Protein AF-A0AAE1MRB7-F1 (afdb_monomer_lite)

Radius of gyration: 26.3 Å; chains: 1; bounding box: 58×50×65 Å

Structure (mmCIF, N/CA/C/O backbone):
data_AF-A0AAE1MRB7-F1
#
_entry.id   AF-A0AAE1MRB7-F1
#
loop_
_atom_site.group_PDB
_atom_site.id
_atom_site.type_symbol
_atom_site.label_atom_id
_atom_site.label_alt_id
_atom_site.label_comp_id
_atom_site.label_asym_id
_atom_site.label_entity_id
_atom_site.label_seq_id
_atom_site.pdbx_PDB_ins_code
_atom_site.Cartn_x
_atom_site.Cartn_y
_atom_site.Cartn_z
_atom_site.occupancy
_atom_site.B_iso_or_equiv
_atom_site.auth_seq_id
_atom_site.auth_comp_id
_atom_site.auth_asym_id
_atom_site.auth_atom_id
_atom_site.pdbx_PDB_model_num
ATOM 1 N N . MET A 1 1 ? -12.992 19.873 -30.597 1.00 39.72 1 MET A N 1
ATOM 2 C CA . MET A 1 1 ? -12.748 19.478 -29.191 1.00 39.72 1 MET A CA 1
ATOM 3 C C . MET A 1 1 ? -11.922 18.196 -29.178 1.00 39.72 1 MET A C 1
ATOM 5 O O . MET A 1 1 ? -12.324 17.204 -28.590 1.00 39.72 1 MET A O 1
ATOM 9 N N . ALA A 1 2 ? -10.810 18.197 -29.906 1.00 42.84 2 ALA A N 1
ATOM 10 C CA . ALA A 1 2 ? -9.938 17.049 -30.079 1.00 42.84 2 ALA A CA 1
ATOM 11 C C . ALA A 1 2 ? -8.528 17.509 -29.713 1.00 42.84 2 ALA A C 1
ATOM 13 O O . ALA A 1 2 ? -8.190 18.659 -29.991 1.00 42.84 2 ALA A O 1
ATOM 14 N N . ASP A 1 3 ? -7.771 16.599 -29.110 1.00 41.81 3 ASP A N 1
ATOM 15 C CA . ASP A 1 3 ? -6.321 16.666 -28.934 1.00 41.81 3 ASP A CA 1
ATOM 16 C C . ASP A 1 3 ? -5.765 17.356 -27.671 1.00 41.81 3 ASP A C 1
ATOM 18 O O . ASP A 1 3 ? -5.035 18.340 -27.712 1.00 41.81 3 ASP A O 1
ATOM 22 N N . LYS A 1 4 ? -6.113 16.810 -26.498 1.00 53.44 4 LYS A N 1
ATOM 23 C CA . LYS A 1 4 ? -5.268 16.897 -25.285 1.00 53.44 4 LYS A CA 1
ATOM 24 C C . LYS A 1 4 ? -4.815 15.525 -24.767 1.00 53.44 4 LYS A C 1
ATOM 26 O O . LYS A 1 4 ? -4.072 15.462 -23.794 1.00 53.44 4 LYS A O 1
ATOM 31 N N . ASP A 1 5 ? -5.273 14.449 -25.405 1.00 53.78 5 ASP A N 1
ATOM 32 C CA . ASP A 1 5 ? -4.966 13.069 -25.016 1.00 53.78 5 ASP A CA 1
ATOM 33 C C . ASP A 1 5 ? -3.682 12.544 -25.695 1.00 53.78 5 ASP A C 1
ATOM 35 O O . ASP A 1 5 ? -3.024 11.647 -25.168 1.00 53.78 5 ASP A O 1
ATOM 39 N N . GLU A 1 6 ? -3.266 13.109 -26.837 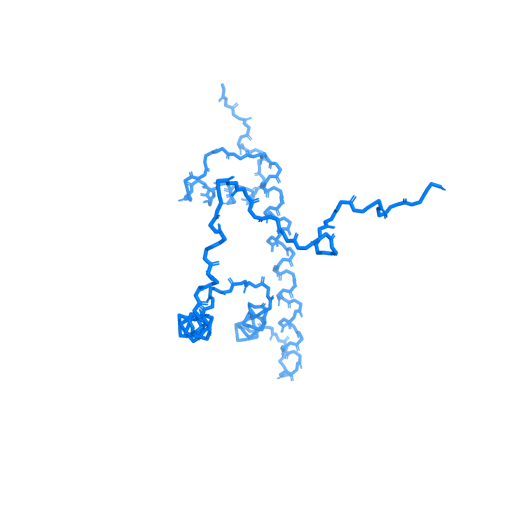1.00 58.00 6 GLU A N 1
ATOM 40 C CA . GLU A 1 6 ? -2.132 12.565 -27.601 1.00 58.00 6 GLU A CA 1
ATOM 41 C C . GLU A 1 6 ? -0.763 12.830 -26.950 1.00 58.00 6 GLU A C 1
ATOM 43 O O . GLU A 1 6 ? 0.091 11.944 -27.005 1.00 58.00 6 GLU A O 1
ATOM 48 N N . ASP A 1 7 ? -0.579 13.946 -26.233 1.00 73.56 7 ASP A N 1
ATOM 49 C CA . ASP A 1 7 ? 0.714 14.365 -25.647 1.00 73.56 7 ASP A CA 1
ATOM 50 C C . ASP A 1 7 ? 1.065 13.727 -24.285 1.00 73.56 7 ASP A C 1
ATOM 52 O O . ASP A 1 7 ? 2.123 13.991 -23.707 1.00 73.56 7 ASP A O 1
ATOM 56 N N . LEU A 1 8 ? 0.197 12.880 -23.724 1.00 80.25 8 LEU A N 1
ATOM 57 C CA . LEU A 1 8 ? 0.477 12.238 -22.436 1.00 80.25 8 LEU A CA 1
ATOM 58 C C . LEU A 1 8 ? 1.514 11.105 -22.591 1.00 80.25 8 LEU A C 1
ATOM 60 O O . LEU A 1 8 ? 1.408 10.286 -23.512 1.00 80.25 8 LEU A O 1
ATOM 64 N N . PRO A 1 9 ? 2.498 10.986 -21.675 1.00 89.50 9 PRO A N 1
ATOM 65 C CA . PRO A 1 9 ? 3.461 9.892 -21.711 1.00 89.50 9 PRO A CA 1
ATOM 66 C C . PRO A 1 9 ? 2.754 8.542 -21.543 1.00 89.50 9 PRO A C 1
ATOM 68 O O . PRO A 1 9 ? 1.698 8.447 -20.913 1.00 89.50 9 PRO A O 1
ATOM 71 N N . ARG A 1 10 ? 3.359 7.473 -22.078 1.00 90.81 10 ARG A N 1
ATOM 72 C CA . ARG A 1 10 ? 2.776 6.117 -22.093 1.00 90.81 10 ARG A CA 1
ATOM 73 C C . ARG A 1 10 ? 2.225 5.693 -20.729 1.00 90.81 10 ARG A C 1
ATOM 75 O O . ARG A 1 10 ? 1.095 5.223 -20.655 1.00 90.81 10 ARG A O 1
ATOM 82 N N . ASP A 1 11 ? 2.989 5.895 -19.660 1.00 91.31 11 ASP A N 1
ATOM 83 C CA . ASP A 1 11 ? 2.591 5.447 -18.321 1.00 91.31 11 ASP A CA 1
ATOM 84 C C . ASP A 1 11 ? 1.419 6.254 -17.756 1.00 91.31 11 ASP A C 1
ATOM 86 O O . ASP A 1 11 ? 0.578 5.703 -17.048 1.00 91.31 11 ASP A O 1
ATOM 90 N N . ALA A 1 12 ? 1.305 7.538 -18.113 1.00 92.06 12 ALA A N 1
ATOM 91 C CA . ALA A 1 12 ? 0.148 8.351 -17.745 1.00 92.06 12 ALA A CA 1
ATOM 92 C C . ALA A 1 12 ? -1.132 7.811 -18.398 1.00 92.06 12 ALA A C 1
ATOM 94 O O . ALA A 1 12 ? -2.154 7.687 -17.721 1.00 92.06 12 ALA A O 1
ATOM 95 N N . LYS A 1 13 ? -1.058 7.401 -19.674 1.00 92.38 13 LYS A N 1
ATOM 96 C CA . LYS A 1 13 ? -2.176 6.760 -20.390 1.00 92.38 13 LYS A CA 1
ATOM 97 C C . LYS A 1 13 ? -2.583 5.427 -19.743 1.00 92.38 13 LYS A C 1
ATOM 99 O O . LYS A 1 13 ? -3.772 5.110 -19.677 1.00 92.38 13 LYS A O 1
ATOM 104 N N . ILE A 1 14 ? -1.622 4.660 -19.214 1.00 93.06 14 ILE A N 1
ATOM 105 C CA . ILE A 1 14 ? -1.895 3.420 -18.461 1.00 93.06 14 ILE A CA 1
ATOM 106 C C . ILE A 1 14 ? -2.635 3.734 -17.156 1.00 93.06 14 ILE A C 1
ATOM 108 O O . ILE A 1 14 ? -3.663 3.118 -16.882 1.00 93.06 14 ILE A O 1
ATOM 112 N N . VAL A 1 15 ? -2.161 4.709 -16.374 1.00 92.75 15 VAL A N 1
ATOM 113 C CA . VAL A 1 15 ? -2.817 5.120 -15.118 1.00 92.75 15 VAL A CA 1
ATOM 114 C C . VAL A 1 15 ? -4.237 5.632 -15.378 1.00 92.75 15 VAL A C 1
ATOM 116 O O . VAL A 1 15 ? -5.160 5.260 -14.661 1.00 92.75 15 VAL A O 1
ATOM 119 N N . GLN A 1 16 ? -4.451 6.418 -16.432 1.00 91.56 16 GLN A N 1
ATOM 120 C CA . GLN A 1 16 ? -5.782 6.884 -16.833 1.00 91.56 16 GLN A CA 1
ATOM 121 C C . GLN A 1 16 ? -6.708 5.727 -17.232 1.00 91.56 16 GLN A C 1
ATOM 123 O O . GLN A 1 16 ? -7.866 5.683 -16.819 1.00 91.56 16 GLN A O 1
ATOM 128 N N . SER A 1 17 ? -6.189 4.754 -17.984 1.00 92.19 17 SER A N 1
ATOM 129 C CA . SER A 1 17 ? -6.939 3.546 -18.343 1.00 92.19 17 SER A CA 1
ATOM 130 C C . SER A 1 17 ? -7.308 2.718 -17.107 1.00 92.19 17 SER A C 1
ATOM 132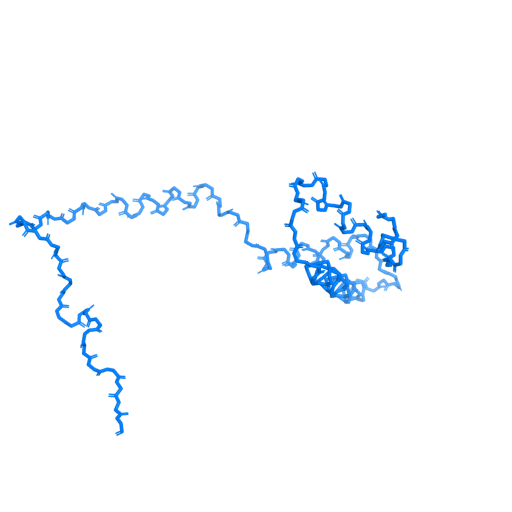 O O . SER A 1 17 ? -8.423 2.202 -17.022 1.00 92.19 17 SER A O 1
ATOM 134 N N . LEU A 1 18 ? -6.409 2.638 -16.119 1.00 93.69 18 LEU A N 1
ATOM 135 C CA . LEU A 1 18 ? -6.661 1.982 -14.837 1.00 93.69 18 LEU A CA 1
ATOM 136 C C . LEU A 1 18 ? -7.767 2.698 -14.049 1.00 93.69 18 LEU A C 1
ATOM 138 O O . LEU A 1 18 ? -8.720 2.045 -13.629 1.00 93.69 18 LEU A O 1
ATOM 142 N N . LEU A 1 19 ? -7.692 4.024 -13.902 1.00 92.88 19 LEU A N 1
ATOM 143 C CA . LEU A 1 19 ? -8.719 4.817 -13.212 1.00 92.88 19 LEU A CA 1
ATOM 144 C C . LEU A 1 19 ? -10.096 4.644 -13.864 1.00 92.88 19 LEU A C 1
ATOM 146 O O . LEU A 1 19 ? -11.078 4.369 -13.173 1.00 92.88 19 LEU A O 1
ATOM 150 N N . LYS A 1 20 ? -10.145 4.670 -15.200 1.00 93.06 20 LYS A N 1
ATOM 151 C CA . LYS A 1 20 ? -11.369 4.414 -15.964 1.00 93.06 20 LYS A CA 1
ATOM 152 C C . LYS A 1 20 ? -11.920 3.005 -15.728 1.00 93.06 20 LYS A C 1
ATOM 154 O O . LYS A 1 20 ? -13.125 2.843 -15.571 1.00 93.06 20 LYS A O 1
ATOM 159 N N . SER A 1 21 ? -11.058 1.987 -15.651 1.00 95.94 21 SER A N 1
ATOM 160 C CA . SER A 1 21 ? -11.481 0.606 -15.355 1.00 95.94 21 SER A CA 1
ATOM 161 C C . SER A 1 21 ? -12.057 0.433 -13.945 1.00 95.94 21 SER A C 1
ATOM 163 O O . SER A 1 21 ? -12.891 -0.440 -13.725 1.00 95.94 21 SER A O 1
ATOM 165 N N . MET A 1 22 ? -11.650 1.291 -13.004 1.00 94.31 22 MET A N 1
ATOM 166 C CA . MET A 1 22 ? -12.174 1.332 -11.638 1.00 94.31 22 MET A CA 1
ATOM 167 C C . MET A 1 22 ? -13.441 2.195 -11.505 1.00 94.31 22 MET A C 1
ATOM 169 O O . MET A 1 22 ? -13.953 2.345 -10.398 1.00 94.31 22 MET A O 1
ATOM 173 N N . GLY A 1 23 ? -13.948 2.762 -12.606 1.00 93.81 23 GLY A N 1
ATOM 174 C CA . GLY A 1 23 ? -15.125 3.635 -12.607 1.00 93.81 23 GLY A CA 1
ATOM 175 C C . GLY A 1 23 ? -14.859 5.048 -12.079 1.00 93.81 23 GLY A C 1
ATOM 176 O O . GLY A 1 23 ? -15.799 5.739 -11.697 1.00 93.81 23 GLY A O 1
ATOM 177 N N . VAL A 1 24 ? -13.595 5.483 -12.027 1.00 93.38 24 VAL A N 1
ATOM 178 C CA . VAL A 1 24 ? -13.224 6.841 -11.611 1.00 93.38 24 VAL A CA 1
ATOM 179 C C . VAL A 1 24 ? -13.122 7.723 -12.852 1.00 93.38 24 VAL A C 1
ATOM 181 O O . VAL A 1 24 ? -12.138 7.657 -13.590 1.00 93.38 24 VAL A O 1
ATOM 184 N N . GLU A 1 25 ? -14.151 8.535 -13.086 1.00 87.94 25 GLU A N 1
ATOM 185 C CA . GLU A 1 25 ? -14.236 9.424 -14.255 1.00 87.94 25 GLU A CA 1
ATOM 186 C C . GLU A 1 25 ? -13.720 10.840 -13.959 1.00 87.94 25 GLU A C 1
ATOM 188 O O . GLU A 1 25 ? -13.075 11.444 -14.814 1.00 87.94 25 GLU A O 1
ATOM 193 N N . ASP A 1 26 ? -13.911 11.323 -12.726 1.00 91.69 26 ASP A N 1
ATOM 194 C CA . ASP A 1 26 ? -13.505 12.662 -12.294 1.00 91.69 26 ASP A CA 1
ATOM 195 C C . ASP A 1 26 ? -12.335 12.607 -11.306 1.00 91.69 26 ASP A C 1
ATOM 197 O O . ASP A 1 26 ? -12.450 12.104 -10.185 1.00 91.69 26 ASP A O 1
ATOM 201 N N . TYR A 1 27 ? -11.193 13.165 -11.704 1.00 91.12 27 TYR A N 1
ATOM 202 C CA . TYR A 1 27 ? -10.020 13.315 -10.847 1.00 91.12 27 TYR A CA 1
ATOM 203 C C . TYR A 1 27 ? -9.210 14.559 -11.225 1.00 91.12 27 TYR A C 1
ATOM 205 O O . TYR A 1 27 ? -9.205 15.017 -12.367 1.00 91.12 27 TYR A O 1
ATOM 213 N N . GLU A 1 28 ? -8.481 15.112 -10.255 1.00 92.50 28 GLU A N 1
ATOM 214 C CA . GLU A 1 28 ? -7.539 16.201 -10.514 1.00 92.50 28 GLU A CA 1
ATOM 215 C C . GLU A 1 28 ? -6.390 15.695 -11.412 1.00 92.50 28 GLU A C 1
ATOM 217 O O . GLU A 1 28 ? -5.825 14.640 -11.114 1.00 92.50 28 GLU A O 1
ATOM 222 N N . PRO A 1 29 ? -5.950 16.437 -12.446 1.00 85.69 29 PRO A N 1
ATOM 223 C CA . PRO A 1 29 ? -4.830 16.020 -13.300 1.00 85.69 29 PRO A CA 1
ATOM 224 C C . PRO A 1 29 ? -3.550 15.657 -12.524 1.00 85.69 29 PRO A C 1
ATOM 226 O O . PRO A 1 29 ? -2.823 14.734 -12.896 1.00 85.69 29 PRO A O 1
ATOM 229 N N . CYS A 1 30 ? -3.304 16.323 -11.390 1.00 89.50 30 CYS A N 1
ATOM 230 C CA . CYS A 1 30 ? -2.186 16.037 -10.491 1.00 89.50 30 CYS A CA 1
ATOM 231 C C . CYS A 1 30 ? -2.226 14.623 -9.887 1.00 89.50 30 CYS A C 1
ATOM 233 O O . CYS A 1 30 ? -1.187 14.118 -9.458 1.00 89.50 30 CYS A O 1
ATOM 235 N N . ALA A 1 31 ? -3.391 13.969 -9.836 1.00 91.81 31 ALA A N 1
ATOM 236 C CA . ALA A 1 31 ? -3.527 12.603 -9.340 1.00 91.81 31 ALA A CA 1
ATOM 237 C C . ALA A 1 31 ? -2.709 11.623 -10.187 1.00 91.81 31 ALA A C 1
ATOM 239 O O . ALA A 1 31 ? -1.969 10.821 -9.621 1.00 91.81 31 ALA A O 1
ATOM 240 N N . ILE A 1 32 ? -2.746 11.745 -11.521 1.00 92.38 32 ILE A N 1
ATOM 241 C CA . ILE A 1 32 ? -1.947 10.900 -12.424 1.00 92.38 32 ILE A CA 1
ATOM 242 C C . ILE A 1 32 ? -0.457 11.054 -12.103 1.00 92.38 32 ILE A C 1
ATOM 244 O O . ILE A 1 32 ? 0.252 10.064 -11.948 1.00 92.38 32 ILE A O 1
ATOM 248 N N . HIS A 1 33 ? 0.015 12.292 -11.937 1.00 92.25 33 HIS A N 1
ATOM 249 C CA . HIS A 1 33 ? 1.414 12.548 -11.599 1.00 92.25 33 HIS A CA 1
ATOM 250 C C . HIS A 1 33 ? 1.804 11.929 -10.247 1.00 92.25 33 HIS A C 1
ATOM 252 O O . HIS A 1 33 ? 2.838 11.271 -10.145 1.00 92.25 33 HIS A O 1
ATOM 258 N N . LYS A 1 34 ? 0.953 12.065 -9.221 1.00 94.62 34 LYS A N 1
ATOM 259 C CA . LYS A 1 34 ? 1.168 11.447 -7.902 1.00 94.62 34 LYS A CA 1
ATOM 260 C C . LYS A 1 34 ? 1.214 9.917 -7.988 1.00 94.62 34 LYS A C 1
ATOM 262 O O . LYS A 1 34 ? 2.075 9.311 -7.355 1.00 94.62 34 LYS A O 1
ATOM 267 N N . PHE A 1 35 ? 0.345 9.303 -8.793 1.00 93.62 35 PHE A N 1
ATOM 268 C CA . PHE A 1 35 ? 0.363 7.860 -9.048 1.00 93.62 35 PHE A CA 1
ATOM 269 C C . PHE A 1 35 ? 1.660 7.413 -9.717 1.00 93.62 35 PHE A C 1
ATOM 271 O O . PHE A 1 35 ? 2.253 6.431 -9.278 1.00 93.62 35 PHE A O 1
ATOM 278 N N . LEU A 1 36 ? 2.133 8.145 -10.727 1.00 93.62 36 LEU A N 1
ATOM 279 C CA . LEU A 1 36 ? 3.402 7.840 -11.385 1.00 93.62 36 LEU A CA 1
ATOM 280 C C . LEU A 1 36 ? 4.571 7.929 -10.402 1.00 93.62 36 LEU A C 1
ATOM 282 O O . LEU A 1 36 ? 5.344 6.982 -10.295 1.00 93.62 36 LEU A O 1
ATOM 286 N N . VAL A 1 37 ? 4.672 9.015 -9.630 1.00 94.88 37 VAL A N 1
ATOM 287 C CA . VAL A 1 37 ? 5.724 9.173 -8.611 1.00 94.88 37 VAL A CA 1
ATOM 288 C C . VAL A 1 37 ? 5.684 8.026 -7.601 1.00 94.88 37 VAL A C 1
ATOM 290 O O . VAL A 1 37 ? 6.726 7.458 -7.275 1.00 94.88 37 VAL A O 1
ATOM 293 N N . LEU A 1 38 ? 4.492 7.65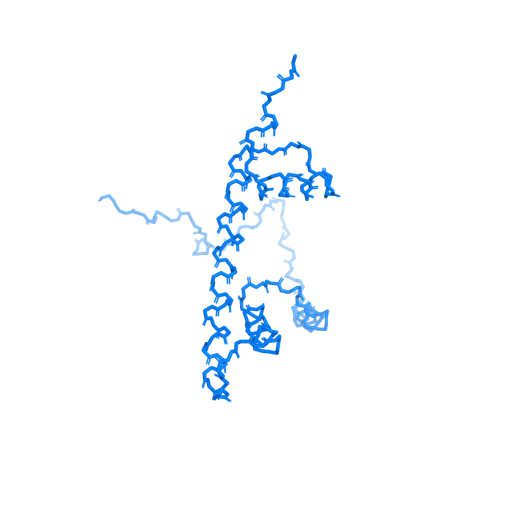7 -7.128 1.00 93.62 38 LEU A N 1
ATOM 294 C CA . LEU A 1 38 ? 4.317 6.544 -6.201 1.00 93.62 38 LEU A CA 1
ATOM 295 C C . LEU A 1 38 ? 4.770 5.218 -6.820 1.00 93.62 38 LEU A C 1
ATOM 297 O O . LEU A 1 38 ? 5.503 4.472 -6.174 1.00 93.62 38 LEU A O 1
ATOM 301 N N . TRP A 1 39 ? 4.354 4.935 -8.053 1.00 93.69 39 TRP A N 1
ATOM 302 C CA . TRP A 1 39 ? 4.678 3.693 -8.746 1.00 93.69 39 TRP A CA 1
ATOM 303 C C . TRP A 1 39 ? 6.184 3.558 -8.968 1.00 93.69 39 TRP A C 1
ATOM 305 O O . TRP A 1 39 ? 6.777 2.556 -8.564 1.00 93.69 39 TRP A O 1
ATOM 315 N N . TYR A 1 40 ? 6.819 4.590 -9.523 1.00 95.44 40 TYR A N 1
ATOM 316 C CA . TYR A 1 40 ? 8.258 4.597 -9.760 1.00 95.44 40 TYR A CA 1
ATOM 317 C C . TYR A 1 40 ? 9.052 4.463 -8.463 1.00 95.44 40 TYR A C 1
ATOM 319 O O . TYR A 1 40 ? 9.962 3.638 -8.385 1.00 95.44 40 TYR A O 1
ATOM 327 N N . ARG A 1 41 ? 8.676 5.209 -7.418 1.00 95.31 41 ARG A N 1
ATOM 328 C CA . ARG A 1 41 ? 9.316 5.093 -6.104 1.00 95.31 41 ARG A CA 1
ATOM 329 C C . ARG A 1 41 ? 9.170 3.682 -5.536 1.00 95.31 41 ARG A C 1
ATOM 331 O O . ARG A 1 41 ? 10.158 3.108 -5.093 1.00 95.31 41 ARG A O 1
ATOM 338 N N . TYR A 1 42 ? 7.973 3.101 -5.594 1.00 93.38 42 TYR A N 1
ATOM 339 C CA . TYR A 1 42 ? 7.727 1.751 -5.091 1.00 93.38 42 TYR A CA 1
ATOM 340 C C . TYR A 1 42 ? 8.578 0.701 -5.816 1.00 93.38 42 TYR A C 1
ATOM 342 O O . TYR A 1 42 ? 9.204 -0.129 -5.160 1.00 93.38 42 TYR A O 1
ATOM 350 N N . VAL A 1 43 ? 8.649 0.761 -7.150 1.00 94.81 43 VAL A N 1
ATOM 351 C CA . VAL A 1 43 ? 9.455 -0.170 -7.955 1.00 94.81 43 VAL A CA 1
ATOM 352 C C . VAL A 1 43 ? 10.940 -0.032 -7.636 1.00 94.81 43 VAL A C 1
ATOM 354 O O . VAL A 1 43 ? 11.606 -1.043 -7.430 1.00 94.81 43 VAL A O 1
ATOM 357 N N . VAL A 1 44 ? 11.459 1.197 -7.545 1.00 96.00 44 VAL A N 1
ATOM 358 C CA . VAL A 1 44 ? 12.864 1.438 -7.183 1.00 96.00 44 VAL A CA 1
ATOM 359 C C . VAL A 1 44 ? 13.171 0.885 -5.797 1.00 96.00 44 VAL A C 1
ATOM 361 O O . VAL A 1 44 ? 14.170 0.189 -5.635 1.00 96.00 44 VAL A O 1
ATOM 364 N N . GLU A 1 45 ? 12.315 1.141 -4.809 1.00 93.06 45 GLU A N 1
ATOM 365 C CA . GLU A 1 45 ? 12.509 0.626 -3.453 1.00 93.06 45 GLU A CA 1
ATOM 366 C C . GLU A 1 45 ? 12.485 -0.912 -3.426 1.00 93.06 45 GLU A C 1
ATOM 368 O O . GLU A 1 45 ? 13.393 -1.523 -2.873 1.00 93.06 45 GLU A O 1
ATOM 373 N N . VAL A 1 46 ? 11.504 -1.553 -4.076 1.00 94.44 46 VAL A N 1
ATOM 374 C CA . VAL A 1 46 ? 11.413 -3.024 -4.133 1.00 94.44 46 VAL A CA 1
ATOM 375 C C . VAL A 1 46 ? 12.620 -3.635 -4.846 1.00 94.44 46 VAL A C 1
ATOM 377 O O . VAL A 1 46 ? 13.173 -4.617 -4.366 1.00 94.44 46 VAL A O 1
ATOM 380 N N . LEU A 1 47 ? 13.065 -3.075 -5.971 1.00 95.50 47 LEU A N 1
ATOM 381 C CA . LEU A 1 47 ? 14.228 -3.604 -6.691 1.00 95.50 47 LEU A CA 1
ATOM 382 C C . LEU A 1 47 ? 15.536 -3.387 -5.923 1.00 95.50 47 LEU A C 1
ATOM 384 O O . LEU A 1 47 ? 16.418 -4.244 -5.973 1.00 95.50 47 LEU A O 1
ATOM 388 N N . THR A 1 48 ? 15.655 -2.276 -5.194 1.00 94.88 48 THR A N 1
ATOM 389 C CA . THR A 1 48 ? 16.813 -1.998 -4.332 1.00 94.88 48 THR A CA 1
ATOM 390 C C . THR A 1 48 ? 16.902 -3.024 -3.206 1.00 94.88 48 THR A C 1
ATOM 392 O O . THR A 1 48 ? 17.956 -3.627 -3.003 1.00 94.88 48 THR A O 1
ATOM 395 N N . ASP A 1 49 ? 15.788 -3.294 -2.529 1.00 94.19 49 ASP A N 1
ATOM 396 C CA . ASP A 1 49 ? 15.724 -4.286 -1.455 1.00 94.19 49 ASP A CA 1
ATOM 397 C C . ASP A 1 49 ? 15.917 -5.717 -1.993 1.00 94.19 49 ASP A C 1
ATOM 399 O O . ASP A 1 49 ? 16.657 -6.510 -1.408 1.00 94.19 49 ASP A O 1
ATOM 403 N N . ALA A 1 50 ? 15.341 -6.045 -3.155 1.00 95.75 50 ALA A N 1
ATOM 404 C CA . ALA A 1 50 ? 15.535 -7.342 -3.807 1.00 95.75 50 ALA A CA 1
ATOM 405 C C . ALA A 1 50 ? 17.001 -7.567 -4.208 1.00 95.75 50 ALA A C 1
ATOM 407 O O . ALA A 1 50 ? 17.512 -8.683 -4.107 1.00 95.75 50 ALA A O 1
ATOM 408 N N . GLN A 1 51 ? 17.725 -6.511 -4.594 1.00 95.50 51 GLN A N 1
ATOM 409 C CA . GLN A 1 51 ? 19.164 -6.594 -4.841 1.00 95.50 51 GLN A CA 1
ATOM 410 C C . GLN A 1 51 ? 19.941 -6.963 -3.569 1.00 95.50 51 GLN A C 1
ATOM 412 O O . GLN A 1 51 ? 20.926 -7.701 -3.645 1.00 95.50 51 GLN A O 1
ATOM 417 N N . VAL A 1 52 ? 19.520 -6.473 -2.400 1.00 95.00 52 VAL A N 1
ATOM 418 C CA . VAL A 1 52 ? 20.112 -6.858 -1.109 1.00 95.00 52 VAL A CA 1
ATOM 419 C C . VAL A 1 52 ? 19.827 -8.331 -0.807 1.00 95.00 52 VAL A C 1
ATOM 421 O O . VAL A 1 52 ? 20.752 -9.053 -0.430 1.00 95.00 52 VAL A O 1
ATOM 424 N N . CYS A 1 53 ? 18.600 -8.806 -1.044 1.00 92.50 53 CYS A 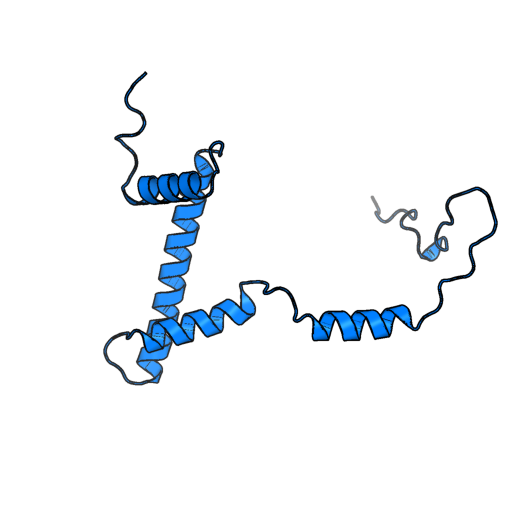N 1
ATOM 425 C CA . CYS A 1 53 ? 18.234 -10.220 -0.898 1.00 92.50 53 CYS A CA 1
ATOM 426 C C . CYS A 1 53 ? 19.063 -11.134 -1.818 1.00 92.50 53 CYS A C 1
ATOM 428 O O . CYS A 1 53 ? 19.650 -12.110 -1.352 1.00 92.50 53 CYS A O 1
ATOM 430 N N . SER A 1 54 ? 19.198 -10.766 -3.094 1.00 95.50 54 SER A N 1
ATOM 431 C CA . SER A 1 54 ? 19.999 -11.489 -4.091 1.00 95.50 54 SER A CA 1
ATOM 432 C C . SER A 1 54 ? 21.481 -11.570 -3.691 1.00 95.50 54 SER A C 1
ATOM 434 O O . SER A 1 54 ? 22.076 -12.652 -3.692 1.00 95.50 54 SER A O 1
ATOM 436 N N . LYS A 1 55 ? 22.068 -10.448 -3.237 1.00 94.50 55 LYS A N 1
ATOM 437 C CA . LYS A 1 55 ? 23.446 -10.396 -2.711 1.00 94.50 55 LYS A CA 1
ATOM 438 C C . LYS A 1 55 ? 23.629 -11.278 -1.479 1.00 94.50 55 LYS A C 1
ATOM 440 O O . LYS A 1 55 ? 24.649 -11.953 -1.369 1.00 94.50 55 LYS A O 1
ATOM 445 N N . HIS A 1 56 ? 22.654 -11.300 -0.570 1.00 94.06 56 HIS A N 1
ATOM 446 C CA . HIS A 1 56 ? 22.690 -12.168 0.608 1.00 94.06 56 HIS A CA 1
ATOM 447 C C . HIS A 1 56 ? 22.690 -13.654 0.219 1.00 94.06 56 HIS A C 1
ATOM 449 O O . HIS A 1 56 ? 23.431 -14.446 0.794 1.00 94.06 56 HIS A O 1
ATOM 455 N N . ALA A 1 57 ? 21.935 -14.018 -0.819 1.00 93.25 57 ALA A N 1
ATOM 456 C CA . ALA A 1 57 ? 21.916 -15.363 -1.385 1.00 93.25 57 ALA A CA 1
ATOM 457 C C . ALA A 1 57 ? 23.115 -15.676 -2.309 1.00 93.25 57 ALA A C 1
ATOM 459 O O . ALA A 1 57 ? 23.146 -16.741 -2.921 1.00 93.25 57 ALA A O 1
ATOM 460 N N . SER A 1 58 ? 24.101 -14.773 -2.423 1.00 94.44 58 SER A N 1
ATOM 461 C CA . SER A 1 58 ? 25.266 -14.902 -3.318 1.00 94.44 58 SER A CA 1
ATOM 462 C C . SER A 1 58 ? 24.897 -15.132 -4.794 1.00 94.44 58 SER A C 1
ATOM 464 O O . SER A 1 58 ? 25.651 -15.756 -5.544 1.00 94.44 58 SER A O 1
ATOM 466 N N . LYS A 1 59 ? 23.740 -14.618 -5.226 1.00 93.38 59 LYS A N 1
ATOM 467 C CA . LYS A 1 59 ? 23.290 -14.644 -6.623 1.00 93.38 59 LYS A CA 1
ATOM 468 C C . LYS A 1 59 ? 23.876 -13.448 -7.383 1.00 93.38 59 LYS A C 1
ATOM 470 O O . LYS A 1 59 ? 24.116 -12.383 -6.817 1.00 93.38 59 LYS A O 1
ATOM 475 N N . THR A 1 60 ? 24.107 -13.614 -8.685 1.00 90.06 60 THR A N 1
ATOM 476 C CA . THR A 1 60 ? 24.640 -12.554 -9.565 1.00 90.06 60 THR A CA 1
ATOM 477 C C . THR A 1 60 ? 23.551 -11.689 -10.200 1.00 90.06 60 THR A C 1
ATOM 479 O O . THR A 1 60 ? 23.843 -10.593 -10.677 1.00 90.06 60 THR A O 1
ATOM 482 N N . ALA A 1 61 ? 22.304 -12.162 -10.196 1.00 93.81 61 ALA A N 1
ATOM 483 C CA . ALA A 1 61 ? 21.139 -11.474 -10.732 1.00 93.81 61 ALA A CA 1
ATOM 484 C C . ALA A 1 61 ? 19.946 -11.614 -9.778 1.00 93.81 61 ALA A C 1
ATOM 486 O O . ALA A 1 61 ? 19.863 -12.572 -9.008 1.00 93.81 61 ALA A O 1
ATOM 487 N N . ILE A 1 62 ? 19.032 -10.647 -9.851 1.00 94.62 62 ILE A N 1
ATOM 488 C CA . ILE A 1 62 ? 17.774 -10.657 -9.099 1.00 94.62 62 ILE A CA 1
ATOM 489 C C . ILE A 1 62 ? 16.829 -11.654 -9.770 1.00 94.62 62 ILE A C 1
ATOM 491 O O . ILE A 1 62 ? 16.611 -11.564 -10.981 1.00 94.62 62 ILE A O 1
ATOM 495 N N . ASP A 1 63 ? 16.256 -12.570 -8.995 1.00 94.69 63 ASP A N 1
ATOM 496 C CA . ASP A 1 63 ? 15.217 -13.481 -9.472 1.00 94.69 63 ASP A CA 1
ATOM 497 C C . ASP A 1 63 ? 13.822 -13.136 -8.922 1.00 94.69 63 ASP A C 1
ATOM 499 O O . ASP A 1 63 ? 13.620 -12.191 -8.153 1.00 94.69 63 ASP A O 1
ATOM 503 N N . CYS A 1 64 ? 12.813 -13.885 -9.373 1.00 94.94 64 CYS A N 1
ATOM 504 C CA . CYS A 1 64 ? 11.432 -13.672 -8.947 1.00 94.94 64 CYS A CA 1
ATOM 505 C C . CYS A 1 64 ? 11.209 -13.967 -7.456 1.00 94.94 64 CYS A C 1
ATOM 507 O O . CYS A 1 64 ? 10.293 -13.389 -6.866 1.00 94.94 64 CYS A O 1
ATOM 509 N N . ASP A 1 65 ? 12.009 -14.849 -6.855 1.00 94.38 65 ASP A N 1
ATOM 510 C CA . ASP A 1 65 ? 11.884 -15.204 -5.443 1.00 94.38 65 ASP A CA 1
ATOM 511 C C . ASP A 1 65 ? 12.417 -14.080 -4.553 1.00 94.38 65 ASP A C 1
ATOM 513 O O . ASP A 1 65 ? 11.778 -13.747 -3.554 1.00 94.38 65 ASP A O 1
ATOM 517 N N . ASP A 1 66 ? 13.507 -13.424 -4.962 1.00 94.25 66 ASP A N 1
ATOM 518 C CA . ASP A 1 66 ? 14.046 -12.239 -4.292 1.00 94.25 66 ASP A CA 1
ATOM 519 C C . ASP A 1 66 ? 12.992 -11.115 -4.265 1.00 94.25 66 ASP A C 1
ATOM 521 O O . ASP A 1 66 ? 12.690 -10.560 -3.209 1.00 94.25 66 ASP A O 1
ATOM 525 N N . VAL A 1 67 ? 12.344 -10.836 -5.406 1.00 95.12 67 VAL A N 1
ATOM 526 C CA . VAL A 1 67 ? 11.269 -9.829 -5.499 1.00 95.12 67 VAL A CA 1
ATOM 527 C C . VAL A 1 67 ? 10.063 -10.216 -4.640 1.00 95.12 67 VAL A C 1
ATOM 529 O O . VAL A 1 67 ? 9.506 -9.373 -3.932 1.00 95.12 67 VAL A O 1
ATOM 532 N N . ARG A 1 68 ? 9.649 -11.488 -4.671 1.00 94.38 68 ARG A N 1
ATOM 533 C CA . ARG A 1 68 ? 8.517 -11.981 -3.874 1.00 94.38 68 ARG A CA 1
ATOM 534 C C . ARG A 1 68 ? 8.786 -11.826 -2.379 1.00 94.38 68 ARG A C 1
ATOM 536 O O . ARG A 1 68 ? 7.904 -11.354 -1.660 1.00 94.38 68 ARG A O 1
ATOM 543 N N . LEU A 1 69 ? 9.981 -12.193 -1.924 1.00 93.06 69 LEU A N 1
ATOM 544 C CA . LEU A 1 69 ? 10.392 -12.075 -0.529 1.00 93.06 69 LEU A CA 1
ATOM 545 C C . LEU A 1 69 ? 10.395 -10.612 -0.072 1.00 93.06 69 LEU A C 1
ATOM 547 O O . LEU A 1 69 ? 9.836 -10.288 0.977 1.00 93.06 69 LEU A O 1
ATOM 551 N N . THR A 1 70 ? 10.956 -9.713 -0.882 1.00 92.62 70 THR A N 1
ATOM 552 C CA . THR A 1 70 ? 10.960 -8.274 -0.601 1.00 92.62 70 THR A CA 1
ATOM 553 C C . THR A 1 70 ? 9.547 -7.706 -0.489 1.00 92.62 70 THR A C 1
ATOM 555 O O . THR A 1 70 ? 9.246 -6.983 0.463 1.00 92.62 70 THR A O 1
ATOM 558 N N . ILE A 1 71 ? 8.653 -8.047 -1.422 1.00 92.94 71 ILE A N 1
ATOM 559 C CA . ILE A 1 71 ? 7.261 -7.580 -1.385 1.00 92.94 71 ILE A CA 1
ATOM 560 C C . ILE A 1 71 ? 6.563 -8.086 -0.121 1.00 92.94 71 ILE A C 1
ATOM 562 O O . ILE A 1 71 ? 5.916 -7.295 0.560 1.00 92.94 71 ILE A O 1
ATOM 566 N N . GLN A 1 72 ? 6.717 -9.367 0.229 1.00 90.25 72 GLN A N 1
ATOM 567 C CA . GLN A 1 72 ? 6.125 -9.928 1.448 1.00 90.25 72 GLN A CA 1
ATOM 568 C C . GLN A 1 72 ? 6.619 -9.212 2.706 1.00 90.25 72 GLN A C 1
ATOM 570 O O . GLN A 1 72 ? 5.810 -8.840 3.554 1.00 90.25 72 GLN A O 1
ATOM 575 N N . SER A 1 73 ? 7.926 -8.958 2.797 1.00 87.31 73 SER A N 1
ATOM 576 C CA . SER A 1 73 ? 8.512 -8.197 3.902 1.00 87.31 73 SER A CA 1
ATOM 577 C C . SER A 1 73 ? 7.876 -6.809 4.022 1.00 87.31 73 SER A C 1
ATOM 579 O O . SER A 1 73 ? 7.452 -6.405 5.101 1.00 87.31 73 SER A O 1
ATOM 581 N N . LYS A 1 74 ? 7.711 -6.105 2.899 1.00 85.56 74 LYS A N 1
ATOM 582 C CA . LYS A 1 74 ? 7.176 -4.740 2.869 1.00 85.56 74 LYS A CA 1
ATOM 583 C C . LYS A 1 74 ? 5.677 -4.667 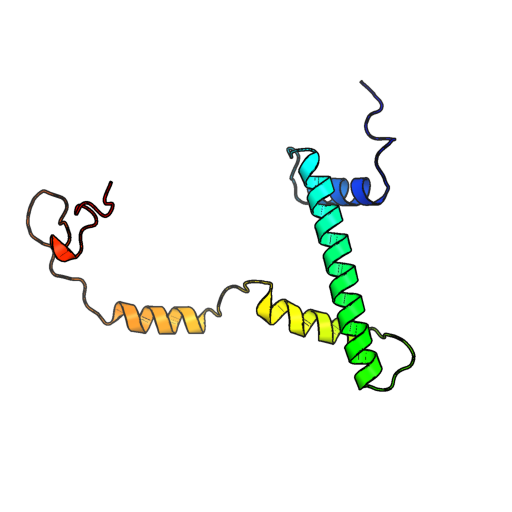3.148 1.00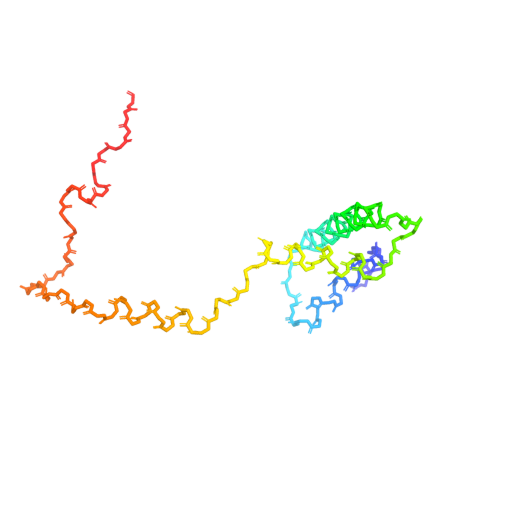 85.56 74 LYS A C 1
ATOM 585 O O . LYS A 1 74 ? 5.224 -3.758 3.845 1.00 85.56 74 LYS A O 1
ATOM 590 N N . VAL A 1 75 ? 4.901 -5.623 2.635 1.00 82.94 75 VAL A N 1
ATOM 591 C CA . VAL A 1 75 ? 3.442 -5.644 2.807 1.00 82.94 75 VAL A CA 1
ATOM 592 C C . VAL A 1 75 ? 3.046 -5.759 4.272 1.00 82.94 75 VAL A C 1
ATOM 594 O O . VAL A 1 75 ? 2.089 -5.105 4.682 1.00 82.94 75 VAL A O 1
ATOM 597 N N . ASN A 1 76 ? 3.831 -6.485 5.067 1.00 77.12 76 ASN A N 1
ATOM 598 C CA . ASN A 1 76 ? 3.599 -6.639 6.501 1.00 77.12 76 ASN A CA 1
ATOM 599 C C . ASN A 1 76 ? 3.665 -5.317 7.287 1.00 77.12 76 ASN A C 1
ATOM 601 O O . ASN A 1 76 ? 3.076 -5.232 8.361 1.00 77.12 76 ASN A O 1
ATOM 605 N N . PHE A 1 77 ? 4.353 -4.291 6.770 1.00 72.81 77 PHE A N 1
ATOM 606 C CA . PHE A 1 77 ? 4.537 -3.013 7.471 1.00 72.81 77 PHE A CA 1
ATOM 607 C C . PHE A 1 77 ? 3.854 -1.827 6.787 1.00 72.81 77 PHE A C 1
ATOM 609 O O . PHE A 1 77 ? 3.475 -0.873 7.459 1.00 72.81 77 PHE A O 1
ATOM 616 N N . SER A 1 78 ? 3.723 -1.843 5.457 1.00 74.19 78 SER A N 1
ATOM 617 C CA . SER A 1 78 ? 3.245 -0.681 4.689 1.00 74.19 78 SER A CA 1
ATOM 618 C C . SER A 1 78 ? 1.752 -0.700 4.369 1.00 74.19 78 SER A C 1
ATOM 620 O O . SER A 1 78 ? 1.193 0.359 4.091 1.00 74.19 78 SER A O 1
ATOM 622 N N . PHE A 1 79 ? 1.093 -1.862 4.397 1.00 74.38 79 PHE A N 1
ATOM 623 C CA . PHE A 1 79 ? -0.332 -1.962 4.083 1.00 74.38 79 PHE A CA 1
ATOM 624 C C . PHE A 1 79 ? -1.103 -2.486 5.285 1.00 74.38 79 PHE A C 1
ATOM 626 O O . PHE A 1 79 ? -0.838 -3.580 5.780 1.00 74.38 79 PHE A O 1
ATOM 633 N N . SER A 1 80 ? -2.103 -1.725 5.727 1.00 76.00 80 SER A N 1
ATOM 634 C CA . SER A 1 80 ? -3.053 -2.212 6.718 1.00 76.00 80 SER A CA 1
ATOM 635 C C . SER A 1 80 ? -3.895 -3.312 6.085 1.00 76.00 80 SER A C 1
ATOM 637 O O . SER A 1 80 ? -4.804 -3.041 5.298 1.00 76.00 80 SER A O 1
ATOM 639 N N . GLN A 1 81 ? -3.593 -4.557 6.424 1.00 77.31 81 GLN A N 1
ATOM 640 C CA . GLN A 1 81 ? -4.549 -5.632 6.222 1.00 77.31 81 GLN A CA 1
ATOM 641 C C . GLN A 1 81 ? -5.655 -5.480 7.270 1.00 77.31 81 GLN A C 1
ATOM 643 O O . GLN A 1 81 ? -5.350 -5.139 8.420 1.00 77.31 81 GLN A O 1
ATOM 648 N N . PRO A 1 82 ? -6.932 -5.692 6.907 1.00 79.56 82 PRO A N 1
ATOM 649 C CA . PRO A 1 82 ? -7.980 -5.738 7.910 1.00 79.56 82 PRO A CA 1
ATOM 650 C C . PRO A 1 82 ? -7.596 -6.804 8.948 1.00 79.56 82 PRO A C 1
ATOM 652 O O . PRO A 1 82 ? -7.205 -7.910 8.560 1.00 79.56 82 PRO A O 1
ATOM 655 N N . PRO A 1 83 ? -7.639 -6.480 10.252 1.00 84.25 83 PRO A N 1
ATOM 656 C CA . PRO A 1 83 ? -7.267 -7.436 11.282 1.00 84.25 83 PRO A CA 1
ATOM 657 C C . PRO A 1 83 ? -8.146 -8.691 11.168 1.00 84.25 83 PRO A C 1
ATOM 659 O O . PRO A 1 83 ? -9.329 -8.573 10.825 1.00 84.25 83 PRO A O 1
ATOM 662 N N . PRO A 1 84 ? -7.601 -9.887 11.458 1.00 90.12 84 PRO A N 1
ATOM 663 C CA . PRO A 1 84 ? -8.374 -11.119 11.405 1.00 90.12 84 PRO A CA 1
ATOM 664 C C . PRO A 1 84 ? -9.639 -11.023 12.258 1.00 90.12 84 PRO A C 1
ATOM 666 O O . PRO A 1 84 ? -9.643 -10.428 13.341 1.00 90.12 84 PRO A O 1
ATOM 669 N N . ARG A 1 85 ? -10.721 -11.639 11.776 1.00 93.62 85 ARG A N 1
ATOM 670 C CA . ARG A 1 85 ? -12.029 -11.603 12.439 1.00 93.62 85 ARG A CA 1
ATOM 671 C C . ARG A 1 85 ? -11.948 -12.125 13.872 1.00 93.62 85 ARG A C 1
ATOM 673 O O . ARG A 1 85 ? -12.618 -11.599 14.753 1.00 93.62 85 ARG A O 1
ATOM 680 N N . GLU A 1 86 ? -11.126 -13.137 14.102 1.00 94.25 86 GLU A N 1
ATOM 681 C CA . GLU A 1 86 ? -10.907 -13.773 15.399 1.00 94.25 86 GLU A CA 1
ATOM 682 C C . GLU A 1 86 ? -10.335 -12.778 16.415 1.00 94.25 86 GLU A C 1
ATOM 684 O O . GLU A 1 86 ? -10.832 -12.704 17.535 1.00 94.25 86 GLU A O 1
ATOM 689 N N . VAL A 1 87 ? -9.375 -11.944 15.995 1.00 94.00 87 VAL A N 1
ATOM 690 C CA . VAL A 1 87 ? -8.778 -10.893 16.838 1.00 94.00 87 VAL A CA 1
ATOM 691 C C . VAL A 1 87 ? -9.830 -9.851 17.219 1.00 94.00 87 VAL A C 1
ATOM 693 O O . VAL A 1 87 ? -9.925 -9.448 18.378 1.00 94.00 87 VAL A O 1
ATOM 696 N N . LEU A 1 88 ? -10.668 -9.441 16.262 1.00 94.50 88 LEU A N 1
ATOM 697 C CA . LEU A 1 88 ? -11.763 -8.504 16.528 1.00 94.50 88 LEU A CA 1
ATOM 698 C C . LEU A 1 88 ? -12.818 -9.098 17.467 1.00 94.50 88 LEU A C 1
ATOM 700 O O . LEU A 1 88 ? -13.353 -8.382 18.310 1.00 94.50 88 LEU A O 1
ATOM 704 N N . LEU A 1 89 ? -13.119 -10.391 17.342 1.00 95.81 89 LEU A N 1
ATOM 705 C CA . LEU A 1 89 ? -14.065 -11.077 18.220 1.00 95.81 89 LEU A CA 1
ATOM 706 C C . LEU A 1 89 ? -13.541 -11.214 19.646 1.00 95.81 89 LEU A C 1
ATOM 708 O O . LEU A 1 89 ? -14.302 -11.006 20.588 1.00 95.81 89 LEU A O 1
ATOM 712 N N . GLU A 1 90 ? -12.262 -11.541 19.814 1.00 95.50 90 GLU A N 1
ATOM 713 C CA . GLU A 1 90 ? -11.627 -11.602 21.129 1.00 95.50 90 GLU A CA 1
ATOM 714 C C . GLU A 1 90 ? -11.629 -10.225 21.804 1.00 95.50 90 GLU A C 1
ATOM 716 O O . GLU A 1 90 ? -12.029 -10.102 22.966 1.00 95.50 90 GLU A O 1
ATOM 721 N N . LEU A 1 91 ? -11.275 -9.174 21.056 1.00 94.25 91 LEU A N 1
ATOM 722 C CA . LEU A 1 91 ? -11.331 -7.796 21.538 1.00 94.25 91 LEU A CA 1
ATOM 723 C C . LEU A 1 91 ? -12.760 -7.402 21.924 1.00 94.25 91 LEU A C 1
ATOM 725 O O . LEU A 1 91 ? -12.983 -6.893 23.021 1.00 94.25 91 LEU A O 1
ATOM 729 N N . ALA A 1 92 ? -13.734 -7.682 21.055 1.00 95.44 92 ALA A N 1
ATOM 730 C CA . ALA A 1 92 ? -15.139 -7.409 21.324 1.00 95.44 92 ALA A CA 1
ATOM 731 C C . ALA A 1 92 ? -15.611 -8.144 22.581 1.00 95.44 92 ALA A C 1
ATOM 733 O O . ALA A 1 92 ? -16.279 -7.550 23.420 1.00 95.44 92 ALA A O 1
ATOM 734 N N . TRP A 1 93 ? -15.230 -9.408 22.764 1.00 95.19 93 TRP A N 1
ATOM 735 C CA . TRP A 1 93 ? -15.564 -10.153 23.972 1.00 95.19 93 TRP A CA 1
ATOM 736 C C . TRP A 1 93 ? -14.928 -9.534 25.221 1.00 95.19 93 TRP A C 1
ATOM 738 O O . TRP A 1 93 ? -15.599 -9.411 26.241 1.00 95.19 93 TRP A O 1
ATOM 748 N N . SER A 1 94 ? -13.669 -9.098 25.151 1.00 93.75 94 SER A N 1
ATOM 749 C CA . SER A 1 94 ? -12.988 -8.412 26.256 1.00 93.75 94 SER A CA 1
ATOM 750 C C . SER A 1 94 ? -13.679 -7.096 26.639 1.00 93.75 94 SER A C 1
ATOM 752 O O . SER A 1 94 ? -13.994 -6.885 27.810 1.00 93.75 94 SER A O 1
ATOM 754 N N . CYS A 1 95 ? -13.996 -6.245 25.658 1.00 92.25 95 CYS A N 1
ATOM 755 C CA . CYS A 1 95 ? -14.664 -4.962 25.884 1.00 92.25 95 CYS A CA 1
ATOM 756 C C . CYS A 1 95 ? -16.110 -5.133 26.372 1.00 92.25 95 CYS A C 1
ATOM 758 O O . CYS A 1 95 ? -16.528 -4.465 27.315 1.00 92.25 95 CYS A O 1
ATOM 760 N N . ASN A 1 96 ? -16.860 -6.065 25.779 1.00 94.31 96 ASN A N 1
ATOM 761 C CA . ASN A 1 96 ? -18.285 -6.261 26.058 1.00 94.31 96 ASN A CA 1
ATOM 762 C C . ASN A 1 96 ? -18.560 -7.009 27.373 1.00 94.31 96 ASN A C 1
ATOM 764 O O . ASN A 1 96 ? -19.717 -7.131 27.772 1.00 94.31 96 ASN A O 1
ATOM 768 N N . LYS A 1 97 ? -17.528 -7.514 28.064 1.00 94.75 97 LYS A N 1
ATOM 769 C CA . LYS A 1 97 ? -17.662 -8.040 29.435 1.00 94.75 97 LYS A CA 1
ATOM 770 C C . LYS A 1 97 ? -17.986 -6.954 30.449 1.00 94.75 97 LYS A C 1
ATOM 772 O O . LYS A 1 97 ? -18.584 -7.259 31.480 1.00 94.75 97 LYS A O 1
ATOM 777 N N . MET A 1 98 ? -17.547 -5.720 30.204 1.00 90.31 98 MET A N 1
ATOM 778 C CA . MET A 1 98 ? -17.845 -4.618 31.107 1.00 90.31 98 MET A CA 1
ATOM 779 C C . MET A 1 98 ? -19.296 -4.186 30.883 1.00 90.31 98 MET A C 1
ATOM 781 O O . MET A 1 98 ? -19.637 -3.774 29.772 1.00 90.31 98 MET A O 1
ATOM 785 N N . PRO A 1 99 ? -20.170 -4.291 31.901 1.00 89.00 99 PRO A N 1
ATOM 786 C CA . PRO A 1 99 ? -21.541 -3.835 31.762 1.00 89.00 99 PRO A CA 1
ATOM 787 C C . PRO A 1 99 ? -21.553 -2.331 31.495 1.00 89.00 99 PRO A C 1
ATOM 789 O O . PRO A 1 99 ? -20.687 -1.592 31.969 1.00 89.00 99 PRO A O 1
ATOM 792 N N . LEU A 1 100 ? -22.561 -1.878 30.752 1.00 87.25 100 LEU A N 1
ATOM 793 C CA . LEU A 1 100 ? -22.724 -0.459 30.466 1.00 87.25 100 LEU A CA 1
ATOM 794 C C . LEU A 1 100 ? -22.810 0.346 31.778 1.00 87.25 100 LEU A C 1
ATOM 796 O O . LEU A 1 100 ? -23.465 -0.105 32.728 1.00 87.25 100 LEU A O 1
ATOM 800 N N . PRO A 1 101 ? -22.189 1.540 31.844 1.00 85.12 101 PRO A N 1
ATOM 801 C CA . PRO A 1 101 ? -22.374 2.447 32.966 1.00 85.12 101 PRO A CA 1
ATOM 802 C C . PRO A 1 101 ? -23.861 2.722 33.181 1.00 85.12 101 PRO A C 1
ATOM 804 O O . PRO A 1 101 ? -24.634 2.829 32.225 1.00 85.12 101 PRO A O 1
ATOM 807 N N . LYS A 1 102 ? -24.276 2.851 34.443 1.00 80.88 102 LYS A N 1
ATOM 808 C CA . LYS A 1 102 ? -25.655 3.235 34.758 1.00 80.88 102 LYS A CA 1
ATOM 809 C C . LYS A 1 102 ? -25.941 4.578 34.088 1.00 80.88 102 LYS A C 1
ATOM 811 O O . LYS A 1 102 ? -25.187 5.527 34.286 1.00 80.88 102 LYS A O 1
ATOM 816 N N . SER A 1 103 ? -27.015 4.641 33.301 1.00 74.00 103 SER A N 1
ATOM 817 C CA . SER A 1 103 ? -27.464 5.889 32.685 1.00 74.00 103 SER A CA 1
ATOM 818 C C . SER A 1 103 ? -27.634 6.950 33.775 1.00 74.00 103 SER A C 1
ATOM 820 O O . SER A 1 103 ? -28.343 6.724 34.760 1.00 74.00 103 SER A O 1
ATOM 822 N N . LEU A 1 104 ? -26.940 8.082 33.630 1.00 65.88 104 LEU A N 1
ATOM 823 C CA . LEU A 1 104 ? -27.136 9.241 34.490 1.00 65.88 104 LEU A CA 1
ATOM 824 C C . LEU A 1 104 ? -28.522 9.800 34.164 1.00 65.88 104 LEU A C 1
ATOM 826 O O . LEU A 1 104 ? -28.754 10.348 33.090 1.00 65.88 104 LEU A O 1
ATOM 830 N N . ALA A 1 105 ? -29.466 9.564 35.071 1.00 60.31 105 ALA A N 1
ATOM 831 C CA . ALA A 1 105 ? -30.865 9.912 34.898 1.00 60.31 105 ALA A CA 1
ATOM 832 C C . ALA A 1 105 ? -31.048 11.436 34.976 1.00 60.31 105 ALA A C 1
ATOM 834 O O . ALA A 1 105 ? -31.283 11.996 36.044 1.00 60.31 105 ALA A O 1
ATOM 835 N N . GLY A 1 106 ? -30.923 12.114 33.839 1.00 72.44 106 GLY A N 1
ATOM 836 C CA . GLY A 1 106 ? -31.247 13.525 33.695 1.00 72.44 106 GLY A CA 1
ATOM 837 C C . GLY A 1 106 ? -31.412 13.904 32.222 1.00 72.44 106 GLY A C 1
ATOM 838 O O . GLY A 1 106 ? -30.708 13.359 31.373 1.00 72.44 106 GLY A O 1
ATOM 839 N N . PRO A 1 107 ? -32.337 14.815 31.878 1.00 74.69 107 PRO A N 1
ATOM 840 C CA . PRO A 1 107 ? -32.386 15.387 30.540 1.00 74.69 107 PRO A CA 1
ATOM 841 C C . PRO A 1 107 ? -31.131 16.243 30.315 1.00 74.69 107 PRO A C 1
ATOM 843 O O . PRO A 1 107 ? -30.992 17.315 30.898 1.00 74.69 107 PRO A O 1
ATOM 846 N N . GLY A 1 108 ? -30.197 15.760 29.495 1.00 78.12 108 GLY A N 1
ATOM 847 C CA . GLY A 1 108 ? -28.979 16.493 29.150 1.00 78.12 108 GLY A CA 1
ATOM 848 C C . GLY A 1 108 ? -27.833 15.593 28.696 1.00 78.12 108 GLY A C 1
ATOM 849 O O . GLY A 1 108 ? -27.914 14.368 28.757 1.00 78.12 108 GLY A O 1
ATOM 850 N N . ILE A 1 109 ? -26.750 16.217 28.233 1.00 81.81 109 ILE A N 1
ATOM 851 C CA . ILE A 1 109 ? -25.493 15.532 27.916 1.00 81.81 109 ILE A CA 1
ATOM 852 C C . ILE A 1 109 ? -24.685 15.426 29.209 1.00 81.81 109 ILE A C 1
ATOM 854 O O . ILE A 1 109 ? -24.398 16.438 29.847 1.00 81.81 109 ILE A O 1
ATOM 858 N N . SER A 1 110 ? -24.310 14.211 29.602 1.00 79.38 110 SER A N 1
ATOM 859 C CA . SER A 1 110 ? -23.379 14.011 30.712 1.00 79.38 110 SER A CA 1
ATOM 860 C C . SER A 1 110 ? -21.962 14.346 30.259 1.00 79.38 110 SER A C 1
ATOM 862 O O . SER A 1 110 ? -21.407 13.662 29.400 1.00 79.38 110 SER A O 1
ATOM 864 N N . LEU A 1 111 ? -21.391 15.404 30.830 1.00 83.12 111 LEU A N 1
ATOM 865 C CA . LEU A 1 111 ? -19.986 15.736 30.632 1.00 83.12 111 LEU A CA 1
ATOM 866 C C . LEU A 1 111 ? -19.100 14.846 31.525 1.00 83.12 111 LEU A C 1
ATOM 868 O O . LEU A 1 111 ? -19.548 14.420 32.596 1.00 83.12 111 LEU A O 1
ATOM 872 N N . PRO A 1 112 ? -17.854 14.556 31.105 1.00 84.75 112 PRO A N 1
ATOM 873 C CA . PRO A 1 112 ? -16.820 14.023 31.990 1.00 84.75 112 PRO A CA 1
ATOM 874 C C . PRO A 1 112 ? -16.577 14.953 33.188 1.00 84.75 112 PRO A C 1
ATOM 876 O O . PRO A 1 112 ? -17.069 16.080 33.227 1.00 84.75 112 PRO A O 1
ATOM 879 N N . LEU A 1 113 ? -15.786 14.510 34.168 1.00 83.50 113 LEU A N 1
ATOM 880 C CA . LEU A 1 113 ? -15.347 15.399 35.248 1.00 83.50 113 LEU A CA 1
ATOM 881 C C . LEU A 1 113 ? -14.584 16.600 34.664 1.00 83.50 113 LEU A C 1
ATOM 883 O O . LEU A 1 113 ? -13.901 16.469 33.649 1.00 83.50 113 LEU A O 1
ATOM 887 N N . ASP A 1 114 ? -14.628 17.755 35.335 1.00 81.69 114 ASP A N 1
ATOM 888 C CA . ASP A 1 114 ? -13.960 18.981 34.857 1.00 81.69 114 ASP A CA 1
ATOM 889 C C . ASP A 1 114 ? -12.464 18.770 34.561 1.00 81.69 114 ASP A C 1
ATOM 891 O O . ASP A 1 114 ? -11.916 19.369 33.641 1.00 81.69 114 ASP A O 1
ATOM 895 N N . LYS A 1 115 ? -11.812 17.866 35.308 1.00 82.44 115 LYS A N 1
ATOM 896 C CA . LYS A 1 115 ? -10.402 17.477 35.123 1.00 82.44 115 LYS A CA 1
ATOM 897 C C . LYS A 1 115 ? -10.138 16.722 33.816 1.00 82.44 115 LYS A C 1
ATOM 899 O O . LYS A 1 115 ? -9.038 16.808 33.286 1.00 82.44 115 LYS A O 1
ATOM 904 N N . ASP A 1 116 ? -11.138 15.998 33.325 1.00 84.50 116 ASP A N 1
ATOM 905 C CA . ASP A 1 116 ? -11.093 15.223 32.082 1.00 84.50 116 ASP A CA 1
ATOM 906 C C . ASP A 1 116 ? -11.657 16.031 30.899 1.00 84.50 116 ASP A C 1
ATOM 908 O O . ASP A 1 116 ? -11.830 15.510 29.796 1.00 84.50 116 ASP A O 1
ATOM 912 N N . THR A 1 117 ? -11.966 17.314 31.120 1.00 87.25 117 THR A N 1
ATOM 913 C CA . THR A 1 117 ? -12.531 18.211 30.114 1.00 87.25 117 THR A CA 1
ATOM 914 C C . THR A 1 117 ? -11.458 19.172 29.595 1.00 87.25 117 THR A C 1
ATOM 916 O O . THR A 1 117 ? -10.730 19.799 30.358 1.00 87.25 117 THR A O 1
ATOM 919 N N . LEU A 1 118 ? -11.388 19.358 28.273 1.00 87.62 118 LEU A N 1
ATOM 920 C CA . LEU A 1 118 ? -10.413 20.234 27.600 1.00 87.62 118 LEU A CA 1
ATOM 921 C C . LEU A 1 118 ? -10.800 21.732 27.625 1.00 87.62 118 LEU A C 1
ATOM 923 O O . LEU A 1 118 ? -10.565 22.453 26.660 1.00 87.62 118 LEU A O 1
ATOM 927 N N . ILE A 1 119 ? -11.431 22.200 28.705 1.00 84.88 119 ILE A N 1
ATOM 928 C CA . ILE A 1 119 ? -11.906 23.593 28.859 1.00 84.88 119 ILE A CA 1
ATOM 929 C C . ILE A 1 119 ? -10.901 24.502 29.569 1.00 84.88 119 ILE A C 1
ATOM 931 O O . ILE A 1 119 ? -11.046 25.723 29.542 1.00 84.88 119 ILE A O 1
ATOM 935 N N . SER A 1 120 ? -9.889 23.931 30.224 1.00 82.94 120 SER A N 1
ATOM 936 C CA . SER A 1 120 ? -8.841 24.716 30.867 1.00 82.94 120 SER A CA 1
ATOM 937 C C . SER A 1 120 ? -7.973 25.410 29.810 1.00 82.94 120 SER A C 1
ATOM 939 O O . SER A 1 120 ? -7.578 24.747 28.846 1.00 82.94 120 SER A O 1
ATOM 941 N N . PRO A 1 121 ? -7.612 26.694 29.985 1.00 82.19 121 PRO A N 1
ATOM 942 C CA . PRO A 1 121 ? -6.693 27.372 29.077 1.00 82.19 121 PRO A CA 1
ATOM 943 C C . PRO A 1 121 ? -5.362 26.610 29.016 1.00 82.19 121 PRO A C 1
ATOM 945 O O . PRO A 1 121 ? -4.674 26.463 30.024 1.00 82.19 121 PRO A O 1
ATOM 948 N N . ASN A 1 122 ? -5.024 26.095 27.830 1.00 78.69 122 ASN A N 1
ATOM 949 C CA . ASN A 1 122 ? -3.827 25.284 27.580 1.00 78.69 122 ASN A CA 1
ATOM 950 C C . ASN A 1 122 ? -2.692 26.074 26.902 1.00 78.69 122 ASN A C 1
ATOM 952 O O . ASN A 1 122 ? -1.759 25.472 26.372 1.00 78.69 122 ASN A O 1
ATOM 956 N N . TYR A 1 123 ? -2.769 27.406 26.903 1.00 82.56 123 TYR A N 1
ATOM 957 C CA . TYR A 1 123 ? -1.750 28.288 26.343 1.00 82.56 123 TYR A CA 1
ATOM 958 C C . TYR A 1 123 ? -1.463 29.460 27.294 1.00 82.56 123 TYR A C 1
ATOM 960 O O . TYR A 1 123 ? -2.364 29.978 27.954 1.00 82.56 123 TYR A O 1
ATOM 968 N N . GLN A 1 124 ? -0.196 29.866 27.360 1.00 76.88 124 GLN A N 1
ATOM 969 C CA . GLN A 1 124 ? 0.277 31.093 28.008 1.00 76.88 124 GLN A CA 1
ATOM 970 C C . GLN A 1 124 ? 0.765 32.048 26.913 1.00 76.88 124 GLN A C 1
ATOM 972 O O . GLN A 1 124 ? 1.410 31.599 25.965 1.00 76.88 124 GLN A O 1
ATOM 977 N N . LEU A 1 125 ? 0.407 33.329 27.031 1.00 69.56 125 LEU A N 1
ATOM 978 C CA . LEU A 1 125 ? 0.894 34.414 26.170 1.00 69.56 125 LEU A CA 1
ATOM 979 C C . LEU A 1 125 ? 2.225 34.963 26.688 1.00 69.56 125 LEU A C 1
ATOM 981 O O . LEU A 1 125 ? 2.358 35.063 27.930 1.00 69.56 125 LEU A O 1
#

Foldseek 3Di:
DDDPPPPDDPQLVVVVVVCVVVVNPDDDSVVSVVVVVVVVVVVVVLVVQLVVVCVVVVHPDRDPVSSVVSVVVCCVPPPDDPPDPVVVVVVCVVVPVDDDDDPPPDPDDDDDPPVPDPPPPPDDD

pLDDT: mean 86.82, std 11.47, range [39.72, 96.0]

Sequence (125 aa):
MADKDEDLPRDAKIVQSLLKSMGVEDYEPCAIHKFLVLWYRYVVEVLTDAQVCSKHASKTAIDCDDVRLTIQSKVNFSFSQPPPREVLLELAWSCNKMPLPKSLAGPGISLPLDKDTLISPNYQL

Organism: NCBI:txid499986

InterPro domains:
  IPR003162 Transcription initiation factor TAFII31 [PF02291] (6-125)
  IPR003162 Transcription initiation factor TAFII31 [cd07979] (9-102)
  IPR009072 Histone-fold [G3DSA:1.10.20.10] (9-76)
  IPR009072 Histone-fold [SSF47113] (9-73)
  IPR051431 Transcription initiation factor TFIID subunit 9/TAF9 [PTHR48068] (4-125)

Secondary structure (DSSP, 8-state):
---SSTTS-HHHHHHHHHHHHTT-----HHHHHHHHHHHHHHHHHHHHHHHHHHHHTT-SS--HHHHHHHHHHHHHHHS-PPPPHHHHHHHHHHHHTSPPPPP--SSS--PPPGGGSTTS-----